Protein AF-A0A970WCT9-F1 (afdb_monomer)

pLDDT: mean 91.63, std 6.86, range [59.84, 97.69]

Radius of gyration: 12.75 Å; Cα contacts (8 Å, |Δi|>4): 101; chains: 1; bounding box: 28×29×30 Å

Structure (mmCIF, N/CA/C/O backbone):
data_AF-A0A970WCT9-F1
#
_entry.id   AF-A0A970WCT9-F1
#
loop_
_atom_site.group_PDB
_atom_site.id
_atom_site.type_symbol
_atom_site.label_atom_id
_atom_site.label_alt_id
_atom_site.label_comp_id
_atom_site.label_asym_id
_atom_site.label_entity_id
_atom_site.label_seq_id
_atom_site.pdbx_PDB_ins_code
_atom_site.Cartn_x
_atom_site.Cartn_y
_atom_site.Cartn_z
_atom_site.occupancy
_atom_site.B_iso_or_equiv
_atom_site.auth_seq_id
_atom_site.auth_comp_id
_atom_site.auth_asym_id
_atom_site.auth_atom_id
_atom_site.pdbx_PDB_model_num
ATOM 1 N N .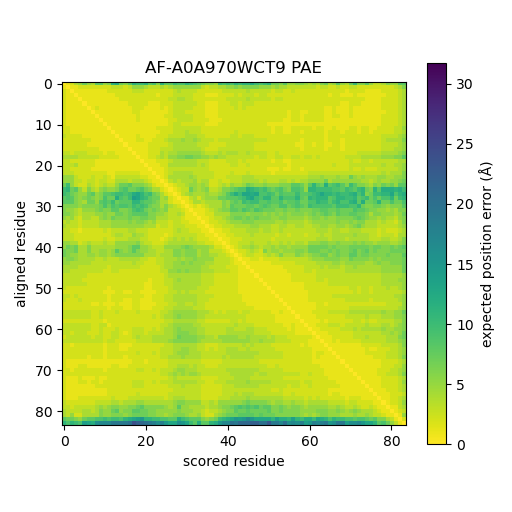 MET A 1 1 ? -12.207 0.991 3.359 1.00 80.19 1 MET A N 1
ATOM 2 C CA . MET A 1 1 ? -11.638 -0.370 3.493 1.00 80.19 1 MET A CA 1
ATOM 3 C C . MET A 1 1 ? -11.613 -0.864 4.932 1.00 80.19 1 MET A C 1
ATOM 5 O O . MET A 1 1 ? -11.431 -2.055 5.104 1.00 80.19 1 MET A O 1
ATOM 9 N N . GLY A 1 2 ? -11.829 -0.007 5.944 1.00 92.62 2 GLY A N 1
ATOM 10 C CA . GLY A 1 2 ? -11.844 -0.462 7.340 1.00 92.62 2 GLY A CA 1
ATOM 11 C C . GLY A 1 2 ? -10.482 -0.965 7.823 1.00 92.62 2 GLY A C 1
ATOM 12 O O . GLY A 1 2 ? -10.433 -1.780 8.732 1.00 92.62 2 GLY A O 1
ATOM 13 N N . ILE A 1 3 ? -9.396 -0.508 7.197 1.00 94.81 3 ILE A N 1
ATOM 14 C CA . ILE A 1 3 ? -8.022 -0.949 7.441 1.00 94.81 3 ILE A CA 1
ATOM 15 C C . ILE A 1 3 ? -7.158 0.258 7.805 1.00 94.81 3 ILE A C 1
ATOM 17 O O . ILE A 1 3 ? -7.381 1.348 7.271 1.00 94.81 3 ILE A O 1
ATOM 21 N N . THR A 1 4 ? -6.221 0.079 8.733 1.00 94.56 4 THR A N 1
ATOM 22 C CA . THR A 1 4 ? -5.261 1.116 9.131 1.00 94.56 4 THR A CA 1
ATOM 23 C C . THR A 1 4 ? -4.231 1.384 8.030 1.00 94.56 4 THR A C 1
ATOM 25 O O . THR A 1 4 ? -4.076 0.579 7.116 1.00 94.56 4 THR A O 1
ATOM 28 N N . SER A 1 5 ? -3.491 2.494 8.103 1.00 93.25 5 SER A N 1
ATOM 29 C CA . SER A 1 5 ? -2.354 2.781 7.216 1.00 93.25 5 SER A CA 1
ATOM 30 C C . SER A 1 5 ? -1.306 1.675 7.254 1.00 93.25 5 SER A C 1
ATOM 32 O O . SER A 1 5 ? -0.898 1.192 6.198 1.00 93.25 5 SER A O 1
ATOM 34 N N . HIS A 1 6 ? -0.906 1.235 8.452 1.00 93.75 6 HIS A N 1
ATOM 35 C CA . HIS A 1 6 ? -0.036 0.075 8.603 1.00 93.75 6 HIS A CA 1
ATOM 36 C C . HIS A 1 6 ? -0.629 -1.175 7.952 1.00 93.75 6 HIS A C 1
ATOM 38 O O . HIS A 1 6 ? 0.028 -1.827 7.146 1.00 93.75 6 HIS A O 1
ATOM 44 N N . GLY A 1 7 ? -1.897 -1.469 8.240 1.00 95.31 7 GLY A N 1
ATOM 45 C CA . GLY A 1 7 ? -2.588 -2.611 7.660 1.00 95.31 7 GLY A CA 1
ATOM 46 C C . GLY A 1 7 ? -2.648 -2.558 6.140 1.00 95.31 7 GLY A C 1
ATOM 47 O O . GLY A 1 7 ? -2.470 -3.575 5.484 1.00 95.31 7 GLY A O 1
ATOM 48 N N . LEU A 1 8 ? -2.857 -1.375 5.562 1.00 95.38 8 LEU A N 1
ATOM 49 C CA . LEU A 1 8 ? -2.894 -1.177 4.118 1.00 95.38 8 LEU A CA 1
ATOM 50 C C . LEU A 1 8 ? -1.517 -1.413 3.489 1.00 95.38 8 LEU A C 1
ATOM 52 O O . LEU A 1 8 ? -1.441 -1.989 2.405 1.00 95.38 8 LEU A O 1
ATOM 56 N N . ALA A 1 9 ? -0.441 -1.013 4.175 1.00 95.31 9 ALA A N 1
ATOM 57 C CA . ALA A 1 9 ? 0.927 -1.300 3.755 1.00 95.31 9 ALA A CA 1
ATOM 58 C C . ALA A 1 9 ? 1.222 -2.809 3.772 1.00 95.31 9 ALA A C 1
ATOM 60 O O . ALA A 1 9 ? 1.763 -3.330 2.799 1.00 95.31 9 ALA A O 1
ATOM 61 N N . MET A 1 10 ? 0.813 -3.513 4.831 1.00 96.50 10 MET A N 1
ATOM 62 C CA . MET A 1 10 ? 0.985 -4.966 4.940 1.00 96.50 10 MET A CA 1
ATOM 63 C C . MET A 1 10 ? 0.105 -5.719 3.933 1.00 96.50 10 MET A C 1
ATOM 65 O O . MET A 1 10 ? 0.575 -6.616 3.240 1.00 96.50 10 MET A O 1
ATOM 69 N N . PHE A 1 11 ? -1.140 -5.283 3.737 1.00 97.31 11 PHE A N 1
ATOM 70 C CA . PHE A 1 11 ? -2.040 -5.846 2.733 1.00 97.31 11 PHE A CA 1
ATOM 71 C C . PHE A 1 11 ? -1.478 -5.703 1.314 1.00 97.31 11 PHE A C 1
ATOM 73 O O . PHE A 1 11 ? -1.518 -6.664 0.552 1.00 97.31 11 PHE A O 1
ATOM 80 N N . ALA A 1 12 ? -0.921 -4.541 0.959 1.00 96.44 12 ALA A N 1
ATOM 81 C CA . ALA A 1 12 ? -0.280 -4.334 -0.342 1.00 96.44 12 ALA A CA 1
ATOM 82 C C . ALA A 1 12 ? 0.950 -5.230 -0.559 1.00 96.44 12 ALA A C 1
ATOM 84 O O . ALA A 1 12 ? 1.282 -5.543 -1.702 1.00 96.44 12 ALA A O 1
ATOM 85 N N . LEU A 1 13 ? 1.633 -5.620 0.516 1.00 96.69 13 LEU A N 1
ATOM 86 C CA . LEU A 1 13 ? 2.806 -6.483 0.460 1.00 96.69 13 LEU A CA 1
ATOM 87 C C . LEU A 1 13 ? 2.440 -7.974 0.411 1.00 96.69 13 LEU A C 1
ATOM 89 O O . LEU A 1 13 ? 3.110 -8.728 -0.286 1.00 96.69 13 LEU A O 1
ATOM 93 N N . GLU A 1 14 ? 1.407 -8.392 1.143 1.00 96.50 14 GLU A N 1
ATOM 94 C CA . GLU A 1 14 ? 1.187 -9.809 1.473 1.00 96.50 14 GLU A CA 1
ATOM 95 C C . GLU A 1 14 ? -0.192 -10.346 1.075 1.00 96.50 14 GLU A C 1
ATOM 97 O O . GLU A 1 14 ? -0.341 -11.535 0.812 1.00 96.50 14 GLU A O 1
ATOM 102 N N . GLY A 1 15 ? -1.228 -9.502 1.098 1.00 95.94 15 GLY A N 1
ATOM 103 C CA . GLY A 1 15 ? -2.625 -9.950 1.024 1.00 95.94 15 GLY A CA 1
ATOM 104 C C . GLY A 1 15 ? -3.328 -9.635 -0.295 1.00 95.94 15 GLY A C 1
ATOM 105 O O . G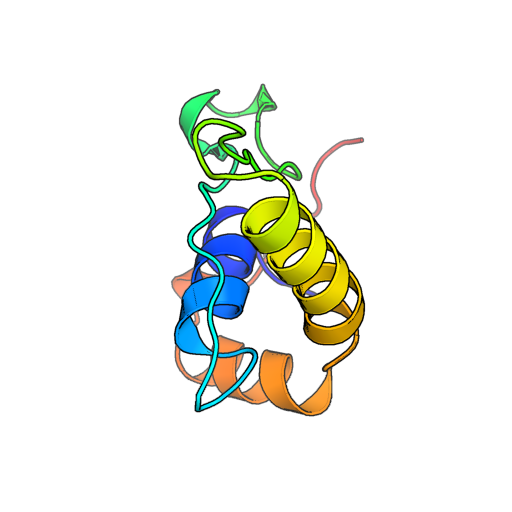LY A 1 15 ? -4.290 -10.315 -0.673 1.00 95.94 15 GLY A O 1
ATOM 106 N N . ALA A 1 16 ? -2.869 -8.603 -1.001 1.00 96.88 16 ALA A N 1
ATOM 107 C CA . ALA A 1 16 ? -3.515 -8.098 -2.204 1.00 96.88 16 ALA A CA 1
ATOM 108 C C . ALA A 1 16 ? -3.378 -9.043 -3.404 1.00 96.88 16 ALA A C 1
ATOM 110 O O . ALA A 1 16 ? -4.282 -9.089 -4.240 1.00 96.88 16 ALA A O 1
ATOM 111 N N . ASP A 1 17 ? -2.292 -9.809 -3.485 1.00 97.12 17 ASP A N 1
ATOM 112 C CA . ASP A 1 17 ? -2.010 -10.753 -4.564 1.00 97.12 17 ASP A CA 1
ATOM 113 C C . ASP A 1 17 ? -1.051 -11.849 -4.079 1.00 97.12 17 ASP A C 1
ATOM 115 O O . ASP A 1 17 ? -0.267 -11.626 -3.161 1.00 97.12 17 ASP A O 1
ATOM 119 N N . ASP A 1 18 ? -1.135 -13.039 -4.674 1.00 95.69 18 ASP A N 1
ATOM 120 C CA . ASP A 1 18 ? -0.365 -14.210 -4.237 1.00 95.69 18 ASP A CA 1
ATOM 121 C C . ASP A 1 18 ? 1.060 -14.238 -4.821 1.00 95.69 18 ASP A C 1
ATOM 123 O O . ASP A 1 18 ? 1.918 -14.970 -4.328 1.00 95.69 18 ASP A O 1
ATOM 127 N N . LEU A 1 19 ? 1.314 -13.471 -5.890 1.00 96.00 19 LEU A N 1
ATOM 128 C CA . LEU A 1 19 ? 2.571 -13.496 -6.646 1.00 96.00 19 LEU A CA 1
ATOM 129 C C . LEU A 1 19 ? 3.302 -12.151 -6.663 1.00 96.00 19 LEU A C 1
ATOM 131 O O . LEU A 1 19 ? 4.488 -12.111 -6.997 1.00 96.00 19 LEU A O 1
ATOM 135 N N . PHE A 1 20 ? 2.618 -11.056 -6.335 1.00 96.25 20 PHE A N 1
ATOM 136 C CA . PHE A 1 20 ? 3.190 -9.715 -6.374 1.00 96.25 20 PHE A CA 1
ATOM 137 C C . PHE A 1 20 ? 2.818 -8.897 -5.137 1.00 96.25 20 PHE A C 1
ATOM 139 O O . PHE A 1 20 ? 1.672 -8.886 -4.705 1.00 96.25 20 PHE A O 1
ATOM 146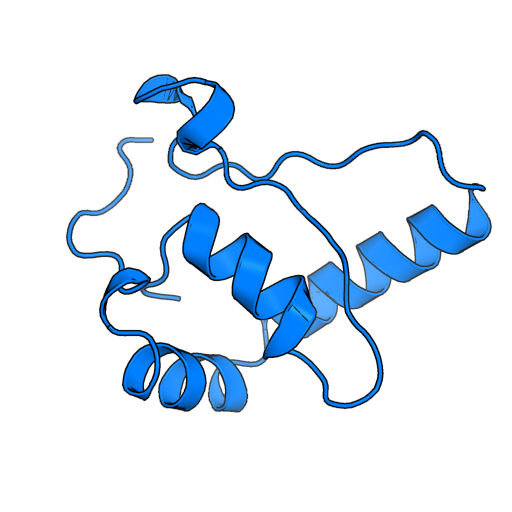 N N . GLY A 1 21 ? 3.784 -8.150 -4.605 1.00 95.69 21 GLY A N 1
ATOM 147 C CA . GLY A 1 21 ? 3.571 -7.273 -3.460 1.00 95.69 21 GLY A CA 1
ATOM 148 C C . GLY A 1 21 ? 4.392 -5.997 -3.564 1.00 95.69 21 GLY A C 1
ATOM 149 O O . GLY A 1 21 ? 5.476 -5.979 -4.156 1.00 95.69 21 GLY A O 1
ATOM 150 N N . VAL A 1 22 ? 3.882 -4.918 -2.970 1.00 96.06 22 VAL A N 1
ATOM 151 C CA . VAL A 1 22 ? 4.592 -3.637 -2.872 1.00 96.06 22 VAL A CA 1
ATOM 152 C C . VAL A 1 22 ? 4.871 -3.325 -1.412 1.00 96.06 22 VAL A C 1
ATOM 154 O O . VAL A 1 22 ? 3.961 -3.048 -0.633 1.00 96.06 22 VAL A O 1
ATOM 157 N N . ALA A 1 23 ? 6.155 -3.305 -1.058 1.00 94.50 23 ALA A N 1
ATOM 158 C CA . ALA A 1 23 ? 6.597 -2.894 0.264 1.00 94.50 23 ALA A CA 1
ATOM 159 C C . ALA A 1 23 ? 6.393 -1.382 0.443 1.00 94.50 23 ALA A C 1
ATOM 161 O O . ALA A 1 23 ? 7.119 -0.562 -0.124 1.00 94.50 23 ALA A O 1
ATOM 162 N N . CYS A 1 24 ? 5.397 -1.026 1.247 1.00 91.50 24 CYS A N 1
ATOM 163 C CA . CYS A 1 24 ? 5.135 0.341 1.678 1.00 91.50 24 CYS A CA 1
ATOM 164 C C . CYS A 1 24 ? 5.422 0.477 3.172 1.00 91.50 24 CYS A C 1
ATOM 166 O O . CYS A 1 24 ? 5.507 -0.509 3.901 1.00 91.50 24 CYS A O 1
ATOM 168 N N . LEU A 1 25 ? 5.516 1.716 3.643 1.00 87.25 25 LEU A N 1
ATOM 169 C CA . LEU A 1 25 ? 5.475 1.997 5.072 1.00 87.25 25 LEU A CA 1
ATOM 170 C C . LEU A 1 25 ? 4.167 2.704 5.393 1.00 87.25 25 LEU A C 1
ATOM 172 O O . LEU A 1 25 ? 3.800 3.675 4.725 1.00 87.25 25 LEU A O 1
ATOM 176 N N . GLY A 1 26 ? 3.473 2.208 6.414 1.00 84.69 26 GLY A N 1
ATOM 177 C CA . GLY A 1 26 ? 2.353 2.924 7.002 1.00 84.69 26 GLY A CA 1
ATOM 178 C C . GLY A 1 26 ? 2.815 4.264 7.581 1.00 84.69 26 GLY A C 1
ATOM 179 O O 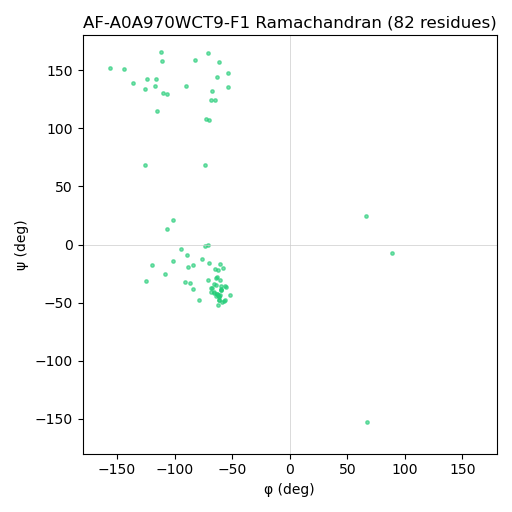. GLY A 1 26 ? 3.998 4.486 7.865 1.00 84.69 26 GLY A O 1
ATOM 180 N N . GLY A 1 27 ? 1.883 5.200 7.706 1.00 80.31 27 GLY A N 1
ATOM 181 C CA . GLY A 1 27 ? 2.189 6.551 8.154 1.00 80.31 27 GLY A CA 1
ATOM 182 C C . GLY A 1 27 ? 2.562 6.685 9.635 1.00 80.31 27 GLY A C 1
ATOM 183 O O . GLY A 1 27 ? 2.916 7.777 10.064 1.00 80.31 27 GLY A O 1
ATOM 184 N N . GLU A 1 28 ? 2.587 5.601 10.414 1.00 77.19 28 GLU A N 1
ATOM 185 C CA . GLU A 1 28 ? 2.979 5.605 11.831 1.00 77.19 28 GLU A CA 1
ATOM 186 C C . GLU A 1 28 ? 4.403 6.156 12.050 1.00 77.19 28 GLU A C 1
ATOM 188 O O . GLU A 1 28 ? 4.728 6.640 13.134 1.0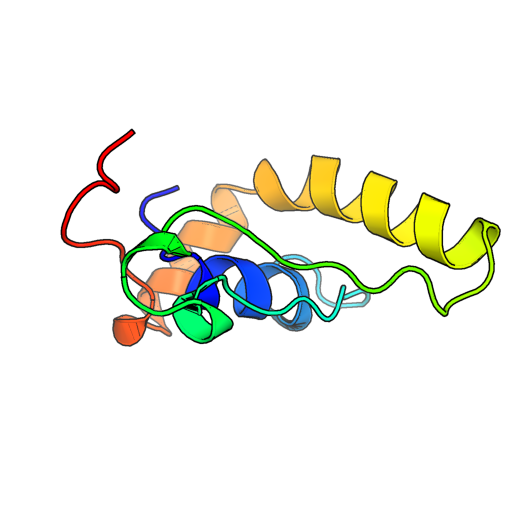0 77.19 28 GLU A O 1
ATOM 193 N N . CYS A 1 29 ? 5.246 6.168 11.009 1.00 72.12 29 CYS A N 1
ATOM 194 C CA . CYS A 1 29 ? 6.564 6.809 11.032 1.00 72.12 29 CYS A CA 1
ATOM 195 C C . CYS A 1 29 ? 6.539 8.330 11.293 1.00 72.12 29 CYS A C 1
ATOM 197 O O . CYS A 1 29 ? 7.584 8.885 11.627 1.00 72.12 29 CYS A O 1
ATOM 199 N N . PHE A 1 30 ? 5.396 9.008 11.139 1.00 74.88 30 PHE A N 1
ATOM 200 C CA . PHE A 1 30 ? 5.237 10.442 11.429 1.00 74.88 30 PHE A CA 1
ATOM 201 C C . PHE A 1 30 ? 4.435 10.703 12.716 1.00 74.88 30 PHE A C 1
ATOM 203 O O . PHE A 1 30 ? 4.000 11.829 12.961 1.00 74.88 30 PHE A O 1
ATOM 210 N N . GLY A 1 31 ? 4.226 9.672 13.542 1.00 78.31 31 GLY A N 1
ATOM 211 C CA . GLY A 1 31 ? 3.343 9.747 14.702 1.00 78.31 31 GLY A CA 1
ATOM 212 C C . GLY A 1 31 ? 1.878 9.917 14.292 1.00 78.31 31 GLY A C 1
ATOM 213 O O . GLY A 1 31 ? 1.468 9.507 13.207 1.00 78.31 31 GLY A O 1
ATOM 214 N N . GLU A 1 32 ? 1.087 10.540 15.163 1.00 80.81 32 GLU A N 1
ATOM 215 C CA . GLU A 1 32 ? -0.360 10.713 14.975 1.00 80.81 32 GLU A CA 1
ATOM 216 C C . GLU A 1 32 ? -0.722 11.411 13.654 1.00 80.81 32 GLU A C 1
ATOM 218 O O . GLU A 1 32 ? -1.674 11.011 12.994 1.00 80.81 32 GLU A O 1
ATOM 223 N N . ALA A 1 33 ? 0.087 12.381 13.214 1.00 82.56 33 ALA A N 1
ATOM 224 C CA . ALA A 1 33 ? -0.150 13.142 11.985 1.00 82.56 33 ALA A CA 1
ATOM 225 C C . ALA A 1 33 ? 0.047 12.332 10.689 1.00 82.56 33 ALA A C 1
ATOM 227 O O . ALA A 1 33 ? -0.366 12.777 9.622 1.00 82.56 33 ALA A O 1
ATOM 228 N N . GLY A 1 34 ? 0.701 11.168 10.748 1.00 82.88 34 GLY A N 1
ATOM 229 C CA . GLY A 1 34 ? 0.891 10.314 9.573 1.00 82.88 34 GLY A CA 1
ATOM 230 C C . GLY A 1 34 ? -0.227 9.301 9.352 1.00 82.88 34 GLY A C 1
ATOM 231 O O . GLY A 1 34 ? -0.281 8.657 8.303 1.00 82.88 34 GLY A O 1
ATOM 232 N N . LYS A 1 35 ? -1.141 9.153 10.310 1.00 86.69 35 LYS A N 1
ATOM 233 C CA . LYS A 1 35 ? -2.318 8.297 10.169 1.00 86.69 35 LYS A CA 1
ATOM 234 C C . LYS A 1 35 ? -3.109 8.665 8.904 1.00 86.69 35 LYS A C 1
ATOM 236 O O . LYS A 1 35 ? -3.294 9.833 8.594 1.00 86.69 35 LYS A O 1
ATOM 241 N N . GLY A 1 36 ? -3.544 7.661 8.147 1.00 88.50 36 GLY A N 1
ATOM 242 C CA . GLY A 1 36 ? -4.246 7.847 6.870 1.00 88.50 36 GLY A CA 1
ATOM 243 C C . GLY A 1 36 ? -3.351 7.940 5.635 1.00 88.50 36 GLY A C 1
ATOM 244 O O . GLY A 1 36 ? -3.866 7.881 4.521 1.00 88.50 36 GLY A O 1
ATOM 245 N N . PHE A 1 37 ? -2.025 7.993 5.798 1.00 90.31 37 PHE A N 1
ATOM 246 C CA . PHE A 1 37 ? -1.082 8.073 4.681 1.00 90.31 37 PHE A CA 1
ATOM 247 C C . PHE A 1 37 ? -0.254 6.794 4.510 1.00 90.31 37 PHE A C 1
ATOM 249 O O . PHE A 1 37 ? -0.083 6.006 5.445 1.00 90.31 37 PHE A O 1
ATOM 256 N N . LEU A 1 38 ? 0.272 6.610 3.295 1.00 90.00 38 LEU A N 1
ATOM 257 C CA . LEU A 1 38 ? 1.300 5.629 2.952 1.00 90.00 38 LEU A CA 1
ATOM 258 C C . LEU A 1 38 ? 2.556 6.361 2.486 1.00 90.00 38 LEU A C 1
ATOM 260 O O . LEU A 1 38 ? 2.474 7.356 1.765 1.00 90.00 38 LEU A O 1
ATOM 264 N N . ARG A 1 39 ? 3.723 5.836 2.857 1.00 89.44 39 ARG A N 1
ATOM 265 C CA . ARG A 1 39 ? 5.017 6.320 2.380 1.00 89.44 39 ARG A CA 1
ATOM 266 C C . ARG A 1 39 ? 5.615 5.340 1.379 1.00 89.44 39 ARG A C 1
ATOM 268 O O . ARG A 1 39 ? 5.760 4.152 1.668 1.00 89.44 39 ARG A O 1
ATOM 275 N N . LEU A 1 40 ? 6.025 5.886 0.237 1.00 86.00 40 LEU A N 1
ATOM 276 C CA . LEU A 1 40 ? 6.648 5.172 -0.874 1.00 86.00 40 LEU A CA 1
ATOM 277 C C . LEU A 1 40 ? 8.076 5.691 -1.071 1.00 86.00 40 LEU A C 1
ATOM 279 O O . LEU A 1 40 ? 8.316 6.897 -1.016 1.00 86.00 40 LEU A O 1
ATOM 283 N N . SER A 1 41 ? 9.023 4.780 -1.289 1.00 84.69 41 SER A N 1
ATOM 284 C CA . SER A 1 41 ? 10.382 5.132 -1.705 1.00 84.69 41 SER A CA 1
ATOM 285 C C . SER A 1 41 ? 10.457 5.175 -3.229 1.00 84.69 41 SER A C 1
ATOM 287 O O . SER A 1 41 ? 9.977 4.259 -3.890 1.00 84.69 41 SER A O 1
ATOM 289 N N . CYS A 1 42 ? 11.112 6.198 -3.778 1.00 90.06 42 CYS A N 1
ATOM 290 C CA . CYS A 1 42 ? 11.374 6.324 -5.216 1.00 90.06 42 CYS A CA 1
ATOM 291 C C . CYS A 1 42 ? 12.816 5.938 -5.588 1.00 90.06 42 CYS A C 1
ATOM 293 O O . CYS A 1 42 ? 13.331 6.391 -6.603 1.00 90.06 42 CYS A O 1
ATOM 295 N N . ALA A 1 43 ? 13.496 5.158 -4.742 1.00 92.12 43 ALA A N 1
ATOM 296 C CA . ALA A 1 43 ? 14.881 4.741 -4.980 1.00 92.12 43 ALA A CA 1
ATOM 297 C C . ALA A 1 43 ? 15.016 3.625 -6.036 1.00 92.12 43 ALA A C 1
ATOM 299 O O . ALA A 1 43 ? 16.123 3.340 -6.487 1.00 92.12 43 ALA A O 1
ATOM 300 N N . GLU A 1 44 ? 13.908 2.988 -6.413 1.00 93.31 44 GLU A N 1
ATOM 301 C CA . GLU A 1 44 ? 13.871 1.942 -7.435 1.00 93.31 44 GLU A CA 1
ATOM 302 C C . GLU A 1 44 ? 13.822 2.527 -8.860 1.00 93.31 44 GLU A C 1
ATOM 304 O O . GLU A 1 44 ? 13.394 3.667 -9.049 1.00 93.31 44 GLU A O 1
ATOM 309 N N . PRO A 1 45 ? 14.212 1.751 -9.887 1.00 96.50 45 PRO A N 1
ATOM 310 C CA . PRO A 1 45 ? 14.053 2.133 -11.288 1.00 96.50 45 PRO A CA 1
ATOM 311 C C . PRO A 1 45 ? 12.612 2.523 -11.673 1.00 96.50 45 PRO A C 1
ATOM 313 O O . PRO A 1 45 ? 11.639 1.970 -11.157 1.00 96.50 45 PRO A O 1
ATOM 316 N N . ASN A 1 46 ? 12.471 3.458 -12.621 1.00 95.94 46 ASN A N 1
ATOM 317 C CA . ASN A 1 46 ? 11.176 4.023 -13.033 1.00 95.94 46 ASN A CA 1
ATOM 318 C C . ASN A 1 46 ? 10.154 2.972 -13.493 1.00 95.94 46 ASN A C 1
ATOM 320 O O . ASN A 1 46 ? 8.961 3.130 -13.251 1.00 95.94 46 ASN A O 1
ATOM 324 N N . ASP A 1 47 ? 10.604 1.911 -14.157 1.00 96.62 47 ASP A N 1
ATOM 325 C CA . ASP A 1 47 ? 9.767 0.794 -14.591 1.00 96.62 47 ASP A CA 1
ATOM 326 C C . ASP A 1 47 ? 9.202 0.014 -13.397 1.00 96.62 47 ASP A C 1
ATOM 328 O O . ASP A 1 47 ? 8.004 -0.276 -13.369 1.00 96.62 47 ASP A O 1
ATOM 332 N N . ARG A 1 48 ? 10.014 -0.237 -12.362 1.00 94.69 48 ARG A N 1
ATOM 333 C CA . ARG A 1 48 ? 9.540 -0.849 -11.111 1.00 94.69 48 ARG A CA 1
ATOM 334 C C . ARG A 1 48 ? 8.576 0.065 -10.361 1.00 94.69 48 ARG A C 1
ATOM 336 O O . ARG A 1 48 ? 7.560 -0.410 -9.859 1.00 94.69 48 ARG A O 1
ATOM 343 N N . LEU A 1 49 ? 8.852 1.369 -10.313 1.00 94.75 49 LEU A N 1
ATOM 344 C CA . LEU A 1 49 ? 7.947 2.344 -9.695 1.00 94.75 49 LEU A CA 1
ATOM 345 C C . LEU A 1 49 ? 6.601 2.406 -10.427 1.00 94.75 49 LEU A C 1
ATOM 347 O O . LEU A 1 49 ? 5.553 2.402 -9.783 1.00 94.75 49 LEU A O 1
ATOM 351 N N . ALA A 1 50 ? 6.611 2.399 -11.761 1.00 95.12 50 ALA A N 1
ATOM 352 C CA . ALA A 1 50 ? 5.392 2.377 -12.564 1.00 95.12 50 ALA A CA 1
ATOM 353 C C . ALA A 1 50 ? 4.568 1.103 -12.318 1.00 95.12 50 ALA A C 1
ATOM 355 O O . ALA A 1 50 ? 3.354 1.189 -12.133 1.00 95.12 50 ALA A O 1
ATOM 356 N N . GLN A 1 51 ? 5.221 -0.063 -12.252 1.00 95.62 51 GLN A N 1
ATOM 357 C CA . GLN A 1 51 ? 4.565 -1.328 -11.906 1.00 95.62 51 GLN A CA 1
ATOM 358 C C . GLN A 1 51 ? 3.952 -1.287 -10.504 1.00 95.62 51 GLN A C 1
ATOM 360 O O . GLN A 1 51 ? 2.800 -1.681 -10.333 1.00 95.62 51 GLN A O 1
ATOM 365 N N . ALA A 1 52 ? 4.683 -0.769 -9.513 1.00 95.69 52 ALA A N 1
ATOM 366 C CA . ALA A 1 52 ? 4.190 -0.650 -8.147 1.00 95.69 52 ALA A CA 1
ATOM 367 C C . ALA A 1 52 ? 2.954 0.259 -8.064 1.00 95.69 52 ALA A C 1
ATOM 369 O O . ALA A 1 52 ? 1.947 -0.130 -7.481 1.00 95.69 52 ALA A O 1
ATOM 370 N N . VAL A 1 53 ? 2.986 1.441 -8.689 1.00 94.12 53 VAL A N 1
ATOM 371 C CA . VAL A 1 53 ? 1.841 2.370 -8.697 1.00 94.12 53 VAL A CA 1
ATOM 372 C C . VAL A 1 53 ? 0.629 1.756 -9.402 1.00 94.12 53 VAL A C 1
ATOM 374 O O . VAL A 1 53 ? -0.489 1.854 -8.891 1.00 94.12 53 VAL A O 1
ATOM 377 N N . ALA A 1 54 ? 0.839 1.086 -10.540 1.00 95.44 54 ALA A N 1
ATOM 378 C CA . ALA A 1 54 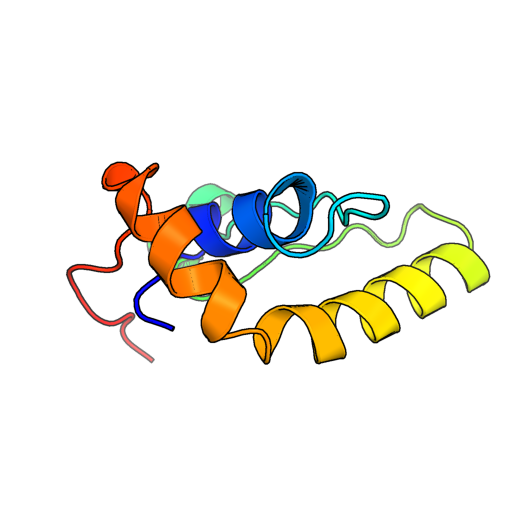? -0.230 0.394 -11.256 1.00 95.44 54 ALA A CA 1
ATOM 379 C C . ALA A 1 54 ? -0.855 -0.720 -10.403 1.00 95.44 54 ALA A C 1
ATOM 381 O O . ALA A 1 54 ? -2.079 -0.808 -10.307 1.00 95.44 54 ALA A O 1
ATOM 382 N N . PHE A 1 55 ? -0.023 -1.518 -9.731 1.00 96.12 55 PHE A N 1
ATOM 383 C CA . PHE A 1 55 ? -0.483 -2.559 -8.820 1.00 96.12 55 PHE A CA 1
ATOM 384 C C . PHE A 1 55 ? -1.290 -1.989 -7.652 1.00 96.12 55 PHE A C 1
ATOM 386 O O . PHE A 1 55 ? -2.381 -2.477 -7.382 1.00 96.12 55 PHE A O 1
ATOM 393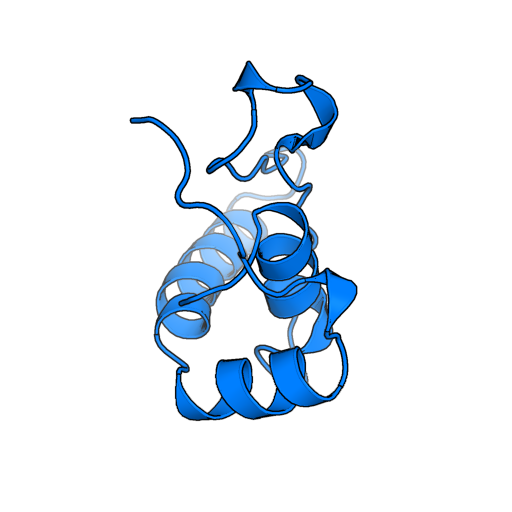 N N . LEU A 1 56 ? -0.804 -0.939 -6.981 1.00 94.75 56 LEU A N 1
ATOM 394 C CA . LEU A 1 56 ? -1.495 -0.340 -5.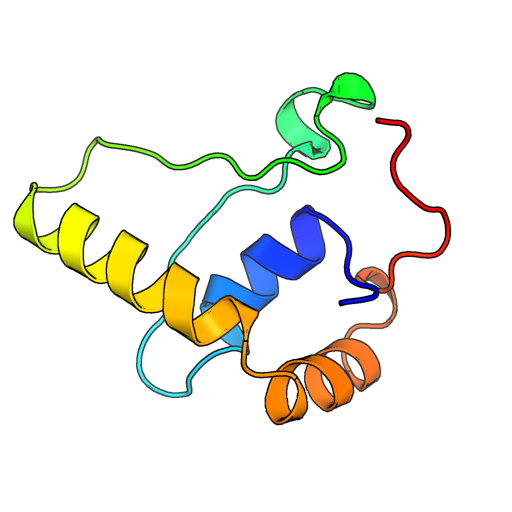833 1.00 94.75 56 LEU A CA 1
ATOM 395 C C . LEU A 1 56 ? -2.895 0.175 -6.203 1.00 94.75 56 LEU A C 1
ATOM 397 O O . LEU A 1 56 ? -3.837 0.010 -5.426 1.00 94.75 56 LEU A O 1
ATOM 401 N N . SER A 1 57 ? -3.047 0.752 -7.401 1.00 92.00 57 SER A N 1
ATOM 402 C CA . SER A 1 57 ? -4.348 1.200 -7.914 1.00 92.00 57 SER A CA 1
ATOM 403 C C . SER A 1 57 ? -5.366 0.058 -8.017 1.00 92.00 57 SER A C 1
ATOM 405 O O . SER A 1 57 ? -6.541 0.271 -7.724 1.00 92.00 57 SER A O 1
ATOM 407 N N . ASP A 1 58 ? -4.932 -1.135 -8.427 1.00 93.94 58 ASP A N 1
ATOM 408 C CA . ASP A 1 58 ? -5.783 -2.327 -8.513 1.00 93.94 58 ASP A CA 1
ATOM 409 C C . ASP A 1 58 ? -5.990 -2.981 -7.136 1.00 93.94 58 ASP A C 1
ATOM 411 O O . ASP A 1 58 ? -7.120 -3.221 -6.706 1.00 93.94 58 ASP A O 1
ATOM 415 N N . ALA A 1 59 ? -4.903 -3.184 -6.387 1.00 94.12 59 ALA A N 1
ATOM 416 C CA . ALA A 1 59 ? -4.893 -3.805 -5.066 1.00 94.12 59 ALA A CA 1
ATOM 417 C C . ALA A 1 59 ? -5.893 -3.146 -4.103 1.00 94.12 59 ALA A C 1
ATOM 419 O O . ALA A 1 59 ? -6.650 -3.832 -3.412 1.00 94.12 59 ALA A O 1
ATOM 420 N N . PHE A 1 60 ? -5.967 -1.812 -4.092 1.00 91.94 60 PHE A N 1
ATOM 421 C CA . PHE A 1 60 ? -6.867 -1.067 -3.205 1.00 91.94 60 PHE A CA 1
ATOM 422 C C . PHE A 1 60 ? -8.354 -1.130 -3.601 1.00 91.94 60 PHE A C 1
ATOM 424 O O . PHE A 1 60 ? -9.222 -0.607 -2.889 1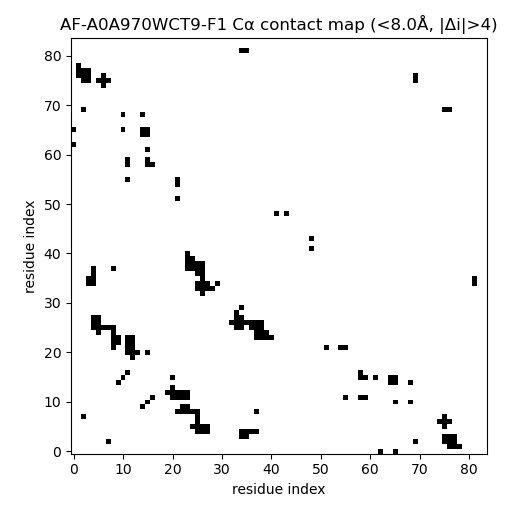.00 91.94 60 PHE A O 1
ATOM 431 N N . GLN A 1 61 ? -8.685 -1.815 -4.694 1.00 91.25 61 GLN A N 1
ATOM 432 C CA . GLN A 1 61 ? -10.062 -2.109 -5.087 1.00 91.25 61 GLN A CA 1
ATOM 433 C C . GLN A 1 61 ? -10.500 -3.541 -4.743 1.00 91.25 61 GLN A C 1
ATOM 435 O O . GLN A 1 61 ? -11.706 -3.790 -4.682 1.00 91.25 61 GLN A O 1
ATOM 440 N N . ARG A 1 62 ? -9.568 -4.448 -4.409 1.00 93.62 62 ARG A N 1
ATOM 441 C CA . ARG A 1 62 ? -9.817 -5.875 -4.106 1.00 93.62 62 ARG A CA 1
ATOM 442 C C . ARG A 1 62 ? -10.482 -6.095 -2.740 1.00 93.62 62 ARG A C 1
ATOM 444 O O . ARG A 1 62 ? -9.883 -6.588 -1.781 1.00 93.62 62 ARG A O 1
ATOM 451 N N . ARG A 1 63 ? -11.742 -5.670 -2.617 1.00 91.69 63 ARG A N 1
ATOM 452 C CA . ARG A 1 63 ? -12.557 -5.789 -1.390 1.00 91.69 63 ARG A CA 1
ATOM 453 C C . ARG A 1 63 ? -12.737 -7.244 -0.950 1.00 91.69 63 ARG A C 1
ATOM 455 O O . ARG A 1 63 ? -12.745 -7.513 0.246 1.00 91.69 63 ARG A O 1
ATOM 462 N N . ASP A 1 64 ? -12.844 -8.153 -1.909 1.00 94.62 64 ASP A N 1
ATOM 463 C CA . ASP A 1 64 ? -12.934 -9.600 -1.717 1.00 94.62 64 ASP A CA 1
ATOM 464 C C . ASP A 1 64 ? -11.706 -10.184 -1.006 1.00 94.62 64 ASP A C 1
ATOM 466 O O . ASP A 1 64 ? -11.847 -11.130 -0.235 1.00 94.62 64 ASP A O 1
ATOM 470 N N . ARG A 1 65 ? -10.524 -9.581 -1.192 1.00 96.44 65 ARG A N 1
ATOM 471 C CA . ARG A 1 65 ? -9.283 -9.985 -0.512 1.00 96.44 65 ARG A CA 1
ATOM 472 C C . ARG A 1 65 ? -9.047 -9.243 0.801 1.00 96.44 65 ARG A C 1
ATOM 474 O O . ARG A 1 65 ? -8.512 -9.824 1.743 1.00 96.44 65 ARG A O 1
ATOM 481 N N . VAL A 1 66 ? -9.482 -7.985 0.914 1.00 95.56 66 VAL A N 1
ATOM 482 C CA . VAL A 1 66 ? -9.256 -7.196 2.140 1.00 95.56 66 VAL A CA 1
ATOM 483 C C . VAL A 1 66 ? -10.053 -7.733 3.334 1.00 95.56 66 VAL A C 1
ATOM 485 O O . VAL A 1 66 ? -9.549 -7.746 4.453 1.00 95.56 66 VAL A O 1
ATOM 488 N N . SER A 1 67 ? -11.285 -8.204 3.115 1.00 94.56 67 SER A N 1
ATOM 489 C CA . SER A 1 67 ? -12.137 -8.745 4.181 1.00 94.56 67 SER A CA 1
ATOM 490 C C . SER A 1 67 ? -11.553 -9.986 4.873 1.00 94.56 67 SER A C 1
ATOM 492 O O . SER A 1 67 ? -11.452 -9.959 6.100 1.00 94.56 67 SER A O 1
ATOM 494 N N . PRO A 1 68 ? -11.139 -11.056 4.160 1.00 96.44 68 PRO A N 1
ATOM 495 C CA . PRO A 1 68 ? -10.500 -12.204 4.801 1.00 96.44 68 PRO A CA 1
ATOM 496 C C . PRO A 1 68 ? -9.142 -11.843 5.410 1.00 96.44 68 PRO A C 1
ATOM 498 O O . PRO A 1 68 ? -8.819 -12.346 6.484 1.00 96.44 68 PRO A O 1
ATOM 501 N N . TYR A 1 69 ? -8.381 -10.930 4.792 1.00 97.44 69 TYR A N 1
ATOM 502 C CA . TYR A 1 69 ? -7.122 -10.447 5.364 1.00 97.44 69 TYR A CA 1
ATOM 503 C C . TYR A 1 69 ? -7.344 -9.801 6.740 1.00 97.44 69 TYR A C 1
ATOM 505 O O . TYR A 1 69 ? -6.718 -10.198 7.716 1.00 97.44 69 TYR A O 1
ATOM 513 N N . LEU A 1 70 ? -8.315 -8.892 6.867 1.00 96.94 70 LEU A N 1
ATOM 514 C CA . LEU A 1 70 ? -8.673 -8.285 8.155 1.00 96.94 70 LEU A CA 1
ATOM 515 C C . LEU A 1 70 ? -9.236 -9.288 9.173 1.00 96.94 70 LEU A C 1
ATOM 517 O O . LEU A 1 70 ? -9.070 -9.091 10.374 1.00 96.94 70 LEU A O 1
ATOM 521 N N . GLY A 1 71 ? -9.883 -10.362 8.712 1.00 96.50 71 GLY A N 1
ATOM 522 C CA . GLY A 1 71 ? -10.321 -11.457 9.581 1.00 96.50 71 GLY A CA 1
ATOM 523 C C . GLY A 1 71 ? -9.153 -12.193 10.246 1.00 96.50 71 GLY A C 1
ATOM 524 O O . GLY A 1 71 ? -9.269 -12.598 11.400 1.00 96.50 71 GLY A O 1
ATOM 525 N N . ASN A 1 72 ? -8.026 -12.314 9.540 1.00 97.50 72 ASN A N 1
ATOM 526 C CA . ASN A 1 72 ? -6.799 -12.929 10.050 1.00 97.50 72 ASN A CA 1
ATOM 527 C C . ASN A 1 72 ? -5.880 -11.932 10.780 1.00 97.50 72 ASN A C 1
ATOM 529 O O . ASN A 1 72 ? -5.044 -12.359 11.571 1.00 97.50 72 ASN A O 1
ATOM 533 N N . HIS A 1 73 ? -6.058 -10.629 10.539 1.00 97.69 73 HIS A N 1
ATOM 534 C CA . HIS A 1 73 ? -5.249 -9.539 11.095 1.00 97.69 73 HIS A CA 1
ATOM 535 C C . HIS A 1 73 ? -6.118 -8.481 11.804 1.00 97.69 73 HIS A C 1
ATOM 537 O O . HIS A 1 73 ? -6.256 -7.347 11.321 1.00 97.69 73 HIS A O 1
ATOM 543 N N . PRO A 1 74 ? -6.745 -8.816 12.947 1.00 97.12 74 PRO A N 1
ATOM 544 C CA . PRO A 1 74 ? -7.635 -7.902 13.666 1.00 97.12 74 PRO A CA 1
ATOM 545 C C . PRO A 1 74 ? -6.940 -6.623 14.169 1.00 97.12 74 PRO A C 1
ATOM 547 O O . PRO A 1 74 ? -7.608 -5.612 14.399 1.00 97.12 74 PRO A O 1
ATOM 550 N N . GLU A 1 75 ? -5.616 -6.635 14.333 1.00 95.50 75 GLU A N 1
ATOM 551 C CA . GLU A 1 75 ? -4.782 -5.478 14.678 1.00 95.50 75 GLU A CA 1
ATOM 552 C C . GLU A 1 75 ? -4.764 -4.394 13.587 1.00 95.50 75 GLU A C 1
ATOM 554 O O . GLU A 1 75 ? -4.499 -3.227 13.874 1.00 95.50 75 GLU A O 1
ATOM 559 N N . PHE A 1 76 ? -5.092 -4.758 12.346 1.00 95.62 76 PHE A N 1
ATOM 560 C CA . PHE A 1 76 ? -5.133 -3.844 11.206 1.00 95.62 76 PHE A CA 1
ATOM 561 C C . PHE A 1 76 ? -6.520 -3.264 10.944 1.00 95.62 76 PHE A C 1
ATOM 563 O O . PHE A 1 76 ? -6.665 -2.405 10.073 1.00 95.62 76 PHE A O 1
ATOM 570 N N . VAL A 1 77 ? -7.543 -3.685 11.688 1.00 96.50 77 VAL A N 1
ATOM 571 C CA . VAL A 1 77 ? -8.892 -3.131 11.553 1.00 96.50 77 VAL A CA 1
ATOM 572 C C . VAL A 1 77 ? -8.906 -1.685 12.045 1.00 96.50 77 VAL A C 1
ATOM 574 O O . VAL A 1 77 ? -8.566 -1.387 13.191 1.00 96.50 77 VAL A O 1
ATOM 577 N N . LEU A 1 78 ? -9.348 -0.777 11.178 1.00 94.94 78 LEU A N 1
ATOM 578 C CA . LEU A 1 78 ? -9.521 0.630 11.512 1.00 94.94 78 LEU A CA 1
ATOM 579 C C . LEU A 1 78 ? -10.739 0.794 12.426 1.00 94.94 78 LEU A C 1
ATOM 581 O O . LEU A 1 78 ? -11.877 0.644 11.984 1.00 94.94 78 LEU A O 1
ATOM 585 N N . ARG A 1 79 ? -10.487 1.093 13.702 1.00 92.81 79 ARG A N 1
ATOM 586 C CA . ARG A 1 79 ? -11.536 1.269 14.722 1.00 92.81 79 ARG A CA 1
ATOM 587 C C . ARG A 1 79 ? -12.091 2.687 14.770 1.00 92.81 79 ARG A C 1
ATOM 589 O O . ARG A 1 79 ? -13.273 2.871 15.032 1.00 92.81 79 ARG A O 1
ATOM 596 N N . GLU A 1 80 ? -11.240 3.663 14.491 1.00 89.81 80 GLU A N 1
ATOM 597 C CA . GLU A 1 80 ? -11.569 5.084 14.475 1.00 89.81 80 GLU A CA 1
ATOM 598 C C . GLU A 1 80 ? -11.163 5.647 13.119 1.00 89.81 80 GLU A C 1
ATOM 600 O O . GLU A 1 80 ? -10.083 5.337 12.614 1.00 89.81 80 GLU A O 1
ATOM 605 N N . ALA A 1 81 ? -12.049 6.424 12.497 1.00 88.12 81 ALA A N 1
ATOM 606 C CA . ALA A 1 81 ? -11.730 7.073 11.236 1.00 88.12 81 ALA A CA 1
ATOM 607 C C . ALA A 1 81 ? -10.580 8.064 11.440 1.00 88.12 81 ALA A C 1
ATOM 609 O O . ALA A 1 81 ? -10.492 8.719 12.476 1.00 88.12 81 ALA A O 1
ATOM 610 N N . TYR A 1 82 ? -9.713 8.180 10.439 1.00 85.00 82 TYR A N 1
ATOM 611 C CA . TYR A 1 82 ? -8.679 9.202 10.458 1.00 85.00 82 TYR A CA 1
ATOM 612 C C . TYR A 1 82 ? -9.313 10.585 10.330 1.00 85.00 82 TYR A C 1
ATOM 614 O O . TYR A 1 82 ? -10.179 10.791 9.478 1.00 85.00 82 TYR A O 1
ATOM 622 N N . GLU A 1 83 ? -8.893 11.505 11.196 1.00 77.62 83 GLU A N 1
ATOM 623 C CA . GLU A 1 83 ? -9.252 12.915 11.093 1.00 77.62 83 GLU A CA 1
ATOM 624 C C . GLU A 1 83 ? -8.626 13.472 9.806 1.00 77.62 83 GLU A C 1
ATOM 626 O O . GLU A 1 83 ? -7.427 13.311 9.575 1.00 77.62 83 GLU A O 1
ATOM 631 N N . THR A 1 84 ? -9.455 14.046 8.934 1.00 59.84 84 THR A N 1
ATOM 632 C CA . THR A 1 84 ? -9.050 14.648 7.652 1.00 59.84 84 THR A CA 1
ATOM 633 C C . THR A 1 84 ? -8.982 16.156 7.742 1.00 59.84 84 THR A C 1
ATOM 635 O O . THR A 1 84 ? -9.956 16.720 8.296 1.00 59.84 84 THR A O 1
#

Mean predicted aligned error: 3.42 Å

Solvent-accessible surface area (backbone atoms only — not comparable to full-atom values): 4920 Å² total; per-residue (Å²): 134,60,52,30,31,52,35,48,20,50,32,41,37,63,51,56,38,98,87,57,56,44,88,46,39,28,15,65,85,61,44,82,83,18,54,77,35,74,48,78,81,81,88,59,58,68,70,60,50,50,51,45,55,55,46,51,66,52,42,79,63,45,59,83,44,50,55,60,46,40,72,77,35,64,90,25,46,43,86,66,84,70,89,129

Foldseek 3Di:
DQFKQQRLQVCQAPFLDPPDHDRWHRQCVVPLVRIPDIHDDPPDDPVVVVVSVVSSVNSVVPPVRSVVSCVVVVVGGNPDDRDD

Secondary structure (DSSP, 8-state):
--B-HHHHHHIIIIIS-SS-----EEGGGGGGGGTT-EE----S-HHHHHHHHHHHHHHTT-HHHHHHHHHH-GGGB--SPPP-

Sequence (84 aa):
MGITSHGLAMFALEGADDLFGVACLGGECFGEAGKGFLRLSCAEPNDRLAQAVAFLSDAFQRRDRVSPYLGNHPEFVLREAYET